Protein AF-A0A973ENL3-F1 (afdb_monomer_lite)

Sequence (149 aa):
MINWYYWEAAADGYAVNANTFKEATKEKPMILEIGPHAEITGLQAVPVKKGERLPIGCNGIISKKELEEGKRVKLEDDRIVVMVPMQVKEAKGFKYKDTYKHKGIKTNPWSGAWNVAWVLALGVCLGYSAEGFTDLFGLKLKKIEHYGH

Radius of gyration: 27.35 Å; chains: 1; bounding box: 76×34×73 Å

Structure (mmCIF, N/CA/C/O backbone):
data_AF-A0A973ENL3-F1
#
_entry.id   AF-A0A973ENL3-F1
#
loop_
_atom_site.group_PDB
_atom_site.id
_atom_site.type_symbol
_atom_site.label_atom_id
_atom_site.label_alt_id
_atom_site.label_comp_id
_atom_site.label_asym_id
_atom_site.label_entity_id
_atom_site.label_seq_id
_atom_site.pdbx_PDB_ins_code
_atom_site.Cartn_x
_atom_site.Cartn_y
_atom_site.Cartn_z
_atom_site.occupancy
_atom_site.B_iso_or_equiv
_atom_site.auth_seq_id
_atom_site.auth_comp_id
_atom_site.auth_asym_id
_atom_site.auth_atom_id
_atom_site.pdbx_PDB_model_num
ATOM 1 N N . MET A 1 1 ? -2.792 -4.289 -18.881 1.00 47.00 1 MET A N 1
ATOM 2 C CA . MET A 1 1 ? -1.947 -3.074 -18.812 1.00 47.00 1 MET A CA 1
ATOM 3 C C . MET A 1 1 ? -0.859 -3.338 -17.775 1.00 47.00 1 MET A C 1
ATOM 5 O O . MET A 1 1 ? -1.208 -3.664 -16.648 1.00 47.00 1 MET A O 1
ATOM 9 N N . ILE A 1 2 ? 0.427 -3.334 -18.141 1.00 55.53 2 ILE A N 1
ATOM 10 C CA . ILE A 1 2 ? 1.509 -3.585 -17.170 1.00 55.53 2 ILE A CA 1
ATOM 11 C C . ILE A 1 2 ? 1.613 -2.361 -16.261 1.00 55.53 2 ILE A C 1
ATOM 13 O O . ILE A 1 2 ? 1.836 -1.254 -16.742 1.00 55.53 2 ILE A O 1
ATOM 17 N N . ASN A 1 3 ? 1.431 -2.555 -14.955 1.00 61.19 3 ASN A N 1
ATOM 18 C CA . ASN A 1 3 ? 1.595 -1.474 -13.993 1.00 61.19 3 ASN A CA 1
ATOM 19 C C . ASN A 1 3 ? 3.098 -1.280 -13.733 1.00 61.19 3 ASN A C 1
ATOM 21 O O . ASN A 1 3 ? 3.747 -2.112 -13.092 1.00 61.19 3 ASN A O 1
ATOM 25 N N . TRP A 1 4 ? 3.658 -0.209 -14.298 1.00 65.56 4 TRP A N 1
ATOM 26 C CA . TRP A 1 4 ? 5.080 0.153 -14.200 1.00 65.56 4 TRP A CA 1
ATOM 27 C C . TRP A 1 4 ? 5.481 0.658 -12.816 1.00 65.56 4 TRP A C 1
ATOM 29 O O . TRP A 1 4 ? 6.666 0.728 -12.493 1.00 65.56 4 TRP A O 1
ATOM 39 N N . TYR A 1 5 ? 4.484 0.964 -11.994 1.00 67.81 5 TYR A N 1
ATOM 40 C CA . TYR A 1 5 ? 4.641 1.435 -10.636 1.00 67.81 5 TYR A CA 1
ATOM 41 C C . TYR A 1 5 ? 3.797 0.575 -9.703 1.00 67.81 5 TYR A C 1
ATOM 43 O O . TYR A 1 5 ? 2.702 0.125 -10.054 1.00 67.81 5 TYR A O 1
ATOM 51 N N . TYR A 1 6 ? 4.317 0.334 -8.509 1.00 72.12 6 TYR A N 1
ATOM 52 C CA . TYR A 1 6 ? 3.604 -0.348 -7.443 1.00 72.12 6 TYR A CA 1
ATOM 53 C C . TYR A 1 6 ? 3.909 0.321 -6.105 1.00 72.12 6 TYR A C 1
ATOM 55 O O . TYR A 1 6 ? 4.848 1.105 -5.976 1.00 72.12 6 TYR A O 1
ATOM 63 N N . TRP A 1 7 ? 3.078 0.038 -5.113 1.00 77.00 7 TRP A N 1
ATOM 64 C CA . TRP A 1 7 ? 3.228 0.572 -3.766 1.00 77.00 7 TRP A CA 1
ATOM 65 C C . TRP A 1 7 ? 3.619 -0.571 -2.836 1.00 77.00 7 TRP A C 1
ATOM 67 O O . TRP A 1 7 ? 3.170 -1.700 -3.032 1.00 77.00 7 TRP A O 1
ATOM 77 N N . GLU A 1 8 ? 4.457 -0.288 -1.844 1.00 81.81 8 GLU A N 1
ATOM 78 C CA . GLU A 1 8 ? 4.878 -1.269 -0.841 1.00 81.81 8 GLU A CA 1
ATOM 79 C C . GLU A 1 8 ? 4.260 -0.956 0.516 1.00 81.81 8 GLU A C 1
ATOM 81 O O . GLU A 1 8 ? 4.047 0.203 0.894 1.00 81.81 8 GLU A O 1
ATOM 86 N N . ALA A 1 9 ? 3.990 -2.010 1.277 1.00 80.69 9 ALA A N 1
ATOM 87 C CA . ALA A 1 9 ? 3.470 -1.879 2.617 1.00 80.69 9 ALA A CA 1
ATOM 88 C C . ALA A 1 9 ? 4.524 -1.280 3.562 1.00 80.69 9 ALA A C 1
ATOM 90 O O . ALA A 1 9 ? 5.621 -1.811 3.736 1.00 80.69 9 ALA A O 1
ATOM 91 N N . ALA A 1 10 ? 4.185 -0.167 4.214 1.00 78.50 10 ALA A N 1
ATOM 92 C CA . ALA A 1 10 ? 5.093 0.516 5.138 1.00 78.50 10 ALA A CA 1
ATOM 93 C C . ALA A 1 10 ? 5.237 -0.206 6.494 1.00 78.50 10 ALA A C 1
ATOM 95 O O . ALA A 1 10 ? 6.242 -0.025 7.189 1.00 78.50 10 ALA A O 1
ATOM 96 N N . ALA A 1 11 ? 4.238 -1.009 6.865 1.00 81.06 11 ALA A N 1
ATOM 97 C CA . ALA A 1 11 ? 4.148 -1.749 8.116 1.00 81.06 11 ALA A CA 1
ATOM 98 C C . ALA A 1 11 ? 3.311 -3.021 7.921 1.00 81.06 11 ALA A C 1
ATOM 100 O O . ALA A 1 11 ? 2.551 -3.115 6.958 1.00 81.06 11 ALA A O 1
ATOM 101 N N . ASP A 1 12 ? 3.438 -3.965 8.855 1.00 85.12 12 ASP A N 1
ATOM 102 C CA . ASP A 1 12 ? 2.574 -5.144 8.908 1.00 85.12 12 ASP A CA 1
ATOM 103 C C . ASP A 1 12 ? 1.152 -4.741 9.309 1.00 85.12 12 ASP A C 1
ATOM 105 O O . ASP A 1 12 ? 0.952 -3.978 10.266 1.00 85.12 12 ASP A O 1
ATOM 109 N N . GLY A 1 13 ? 0.158 -5.274 8.606 1.00 87.19 13 GLY A N 1
ATOM 110 C CA . GLY A 1 13 ? -1.229 -4.900 8.831 1.00 87.19 13 GLY A CA 1
ATOM 111 C C . GLY A 1 13 ? -2.147 -5.329 7.701 1.00 87.19 13 GLY A C 1
ATOM 112 O O . GLY A 1 13 ? -1.992 -6.411 7.140 1.00 87.19 13 GLY A O 1
ATOM 113 N N . TYR A 1 14 ? -3.103 -4.465 7.382 1.00 86.94 14 TYR A N 1
ATOM 114 C CA . TYR A 1 14 ? -4.118 -4.711 6.371 1.00 86.94 14 TYR A CA 1
ATOM 115 C C . TYR A 1 14 ? -4.169 -3.551 5.384 1.00 86.94 14 TYR A C 1
ATOM 117 O O . TYR A 1 14 ? -4.378 -2.400 5.769 1.00 86.94 14 TYR A O 1
ATOM 125 N N . ALA A 1 15 ? -3.966 -3.857 4.108 1.00 86.25 15 ALA A N 1
ATOM 126 C CA . ALA A 1 15 ? -4.154 -2.946 2.996 1.00 86.25 15 ALA A CA 1
ATOM 127 C C . ALA A 1 15 ? -5.648 -2.695 2.796 1.00 86.25 15 ALA A C 1
ATOM 129 O O . ALA A 1 15 ? -6.441 -3.634 2.736 1.00 86.25 15 ALA A O 1
ATOM 130 N N . VAL A 1 16 ? -6.023 -1.425 2.702 1.00 85.94 16 VAL A N 1
ATOM 131 C CA . VAL A 1 16 ? -7.413 -0.979 2.647 1.00 85.94 16 VAL A CA 1
ATOM 132 C C . VAL A 1 16 ? -7.562 0.218 1.714 1.00 85.94 16 VAL A C 1
ATOM 134 O O . VAL A 1 16 ? -6.605 0.938 1.407 1.00 85.94 16 VAL A O 1
ATOM 137 N N . ASN A 1 17 ? -8.796 0.478 1.295 1.00 85.06 17 ASN A N 1
ATOM 138 C CA . ASN A 1 17 ? -9.140 1.709 0.601 1.00 85.06 17 ASN A CA 1
ATOM 139 C C . ASN A 1 17 ? -9.830 2.689 1.563 1.00 85.06 17 ASN A C 1
ATOM 141 O O . ASN A 1 17 ? -11.048 2.700 1.698 1.00 85.06 17 ASN A O 1
ATOM 145 N N . ALA A 1 18 ? -9.057 3.575 2.183 1.00 78.94 18 ALA A N 1
ATOM 146 C CA . ALA A 1 18 ? -9.490 4.664 3.054 1.00 78.94 18 ALA A CA 1
ATOM 147 C C . ALA A 1 18 ? -10.504 5.637 2.442 1.00 78.94 18 ALA A C 1
ATOM 149 O O . ALA A 1 18 ? -11.091 6.418 3.183 1.00 78.94 18 ALA A O 1
ATOM 150 N N . ASN A 1 19 ? -10.750 5.611 1.125 1.00 80.19 19 ASN A N 1
ATOM 151 C CA . ASN A 1 19 ? -11.847 6.387 0.543 1.00 80.19 19 ASN A CA 1
ATOM 152 C C . ASN A 1 19 ? -13.209 5.743 0.816 1.00 80.19 19 ASN A C 1
ATOM 154 O O . ASN A 1 19 ? -14.197 6.463 0.904 1.00 80.19 19 ASN A O 1
ATOM 158 N N . THR A 1 20 ? -13.254 4.420 0.971 1.00 79.44 20 THR A N 1
ATOM 159 C CA . THR A 1 20 ? -14.502 3.652 1.084 1.00 79.44 20 THR A CA 1
ATOM 160 C C . THR A 1 20 ? -15.162 3.798 2.449 1.00 79.44 20 THR A C 1
ATOM 162 O O . THR A 1 20 ? -16.373 3.677 2.545 1.00 79.44 20 THR A O 1
ATOM 165 N N . PHE A 1 21 ? -14.395 4.140 3.485 1.00 78.19 21 PHE A N 1
ATOM 166 C CA . PHE A 1 21 ? -14.877 4.286 4.861 1.00 78.19 21 PHE A CA 1
ATOM 167 C C . PHE A 1 21 ? -14.637 5.683 5.449 1.00 78.19 21 PHE A C 1
ATOM 169 O O . PHE A 1 21 ? -14.557 5.841 6.664 1.00 78.19 21 PHE A O 1
ATOM 176 N N . LYS A 1 22 ? -14.561 6.727 4.610 1.00 76.56 22 LYS A N 1
ATOM 177 C CA . LYS A 1 22 ? -14.407 8.125 5.074 1.00 76.56 22 LYS A CA 1
ATOM 178 C C . LYS A 1 22 ? -15.520 8.595 6.008 1.00 76.56 22 LYS A C 1
ATOM 180 O O . LYS A 1 22 ? -15.272 9.456 6.845 1.00 76.56 22 LYS A O 1
ATOM 185 N N . GLU A 1 23 ? -16.714 8.040 5.843 1.00 77.25 23 GLU A N 1
ATOM 186 C CA . GLU A 1 23 ? -17.913 8.396 6.606 1.00 77.25 23 GLU A CA 1
ATOM 187 C C . GLU A 1 23 ? -18.109 7.533 7.859 1.00 77.25 23 GLU A C 1
ATOM 189 O O . GLU A 1 23 ? -19.102 7.696 8.561 1.00 77.25 23 GLU A O 1
ATOM 194 N N . ALA A 1 24 ? -17.183 6.613 8.152 1.00 78.69 24 ALA A N 1
ATOM 195 C CA . ALA A 1 24 ? -17.277 5.773 9.338 1.00 78.69 24 ALA A CA 1
ATOM 196 C C . ALA A 1 24 ? -17.247 6.626 10.617 1.00 78.69 24 ALA A C 1
ATOM 198 O O . ALA A 1 24 ? -16.383 7.492 10.784 1.00 78.69 24 ALA A O 1
ATOM 199 N N . THR A 1 25 ? -18.169 6.358 11.537 1.00 75.69 25 THR A N 1
ATOM 200 C CA . THR A 1 25 ? -18.219 6.991 12.862 1.00 75.69 25 THR A CA 1
ATOM 201 C C . THR A 1 25 ? -18.391 5.931 13.947 1.00 75.69 25 THR A C 1
ATOM 203 O O . THR A 1 25 ? -18.655 4.767 13.661 1.00 75.69 25 THR A O 1
ATOM 206 N N . LYS A 1 26 ? -18.257 6.316 15.222 1.00 76.69 26 LYS A N 1
ATOM 207 C CA . LYS A 1 26 ? -18.504 5.396 16.348 1.00 76.69 26 LYS A CA 1
ATOM 208 C C . LYS A 1 26 ? -19.952 4.897 16.407 1.00 76.69 26 LYS A C 1
ATOM 210 O O . LYS A 1 26 ? -20.184 3.796 16.885 1.00 76.69 26 LYS A O 1
ATOM 215 N N . GLU A 1 27 ? -20.897 5.708 15.939 1.00 77.06 27 GLU A N 1
ATOM 216 C CA . GLU A 1 27 ? -22.330 5.388 15.920 1.00 77.06 27 GLU A CA 1
ATOM 217 C C . GLU A 1 27 ? -22.715 4.571 14.681 1.00 77.06 27 GLU A C 1
ATOM 219 O O . GLU A 1 27 ? -23.619 3.743 14.739 1.00 77.06 27 GLU A O 1
ATOM 224 N N . LYS A 1 28 ? -21.995 4.769 13.568 1.00 80.94 28 LYS A N 1
ATOM 225 C CA . LYS A 1 28 ? -22.153 4.014 12.324 1.00 80.94 28 LYS A CA 1
ATOM 226 C C . LYS A 1 28 ? -20.789 3.489 11.855 1.00 80.94 28 LYS A C 1
ATOM 228 O O . LYS A 1 28 ? -20.183 4.073 10.947 1.00 80.94 28 LYS A O 1
ATOM 233 N N . PRO A 1 29 ? -20.270 2.426 12.493 1.00 82.94 29 PRO A N 1
ATOM 234 C CA . PRO A 1 29 ? -18.999 1.848 12.097 1.00 82.94 29 PRO A CA 1
ATOM 235 C C . PRO A 1 29 ? -19.120 1.170 10.731 1.00 82.94 29 PRO A C 1
ATOM 237 O O . PRO A 1 29 ? -20.174 0.656 10.357 1.00 82.94 29 PRO A O 1
ATOM 240 N N . MET A 1 30 ? -18.019 1.162 9.986 1.00 84.19 30 MET A N 1
ATOM 241 C CA . MET A 1 30 ? -17.926 0.480 8.696 1.00 84.19 30 MET A CA 1
ATOM 242 C C . MET A 1 30 ? -17.125 -0.801 8.875 1.00 84.19 30 MET A C 1
ATOM 244 O O . MET A 1 30 ? -16.051 -0.787 9.477 1.00 84.19 30 MET A O 1
ATOM 248 N N . ILE A 1 31 ? -17.659 -1.901 8.359 1.00 85.25 31 ILE A N 1
ATOM 249 C CA . ILE A 1 31 ? -17.078 -3.231 8.516 1.00 85.25 31 ILE A CA 1
ATOM 250 C C . ILE A 1 31 ? -16.361 -3.585 7.218 1.00 85.25 31 ILE A C 1
ATOM 252 O O . ILE A 1 31 ? -16.962 -3.530 6.148 1.00 85.25 31 ILE A O 1
ATOM 256 N N . LEU A 1 32 ? -15.081 -3.922 7.320 1.00 85.56 32 LEU A N 1
ATOM 257 C CA . LEU A 1 32 ? -14.261 -4.389 6.212 1.00 85.56 32 LEU A CA 1
ATOM 258 C C . LEU A 1 32 ? -14.147 -5.909 6.276 1.00 85.56 32 LEU A C 1
ATOM 260 O O . LEU A 1 32 ? -13.816 -6.471 7.324 1.00 85.56 32 LEU A O 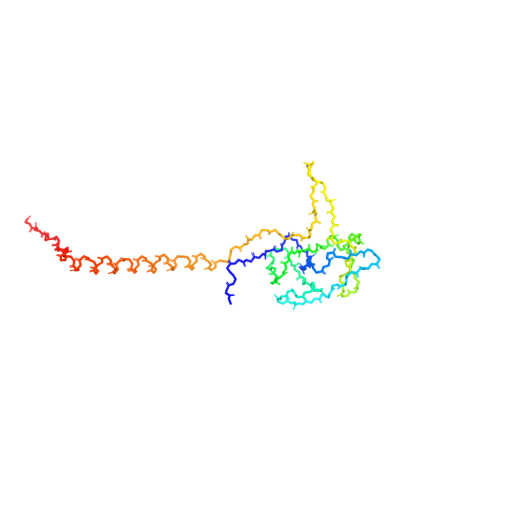1
ATOM 264 N N . GLU A 1 33 ? -14.378 -6.557 5.143 1.00 86.00 33 GLU A N 1
ATOM 265 C CA . GLU A 1 33 ? -14.187 -7.997 4.998 1.00 86.00 33 GLU A CA 1
ATOM 266 C C . GLU A 1 33 ? -12.712 -8.305 4.742 1.00 86.00 33 GLU A C 1
ATOM 268 O O . GLU A 1 33 ? -12.088 -7.711 3.857 1.00 86.00 33 GLU A O 1
ATOM 273 N N . ILE A 1 34 ? -12.141 -9.211 5.538 1.00 86.44 34 ILE A N 1
ATOM 274 C CA . ILE A 1 34 ? -10.757 -9.647 5.369 1.00 86.44 34 ILE A CA 1
ATOM 275 C C . ILE A 1 34 ? -10.726 -10.769 4.333 1.00 86.44 34 ILE A C 1
ATOM 277 O O . ILE A 1 34 ? -11.391 -11.789 4.491 1.00 86.44 34 ILE A O 1
ATOM 281 N N . GLY A 1 35 ? -9.909 -10.616 3.294 1.00 82.31 35 GLY A N 1
ATOM 282 C CA . GLY A 1 35 ? -9.748 -11.657 2.286 1.00 82.31 35 GLY A CA 1
ATOM 283 C C . GLY A 1 35 ? -8.511 -11.470 1.409 1.00 82.31 35 GLY A C 1
ATOM 284 O O . GLY A 1 35 ? -7.983 -10.359 1.295 1.00 82.31 35 GLY A O 1
ATOM 285 N N . PRO A 1 36 ? -8.010 -12.547 0.776 1.00 78.12 36 PRO A N 1
ATOM 286 C CA . PRO A 1 36 ? -6.944 -12.457 -0.212 1.00 78.12 36 PRO A CA 1
ATOM 287 C C . PRO A 1 36 ? -7.516 -11.932 -1.535 1.00 78.12 36 PRO A C 1
ATOM 289 O O . PRO A 1 36 ? -7.871 -12.695 -2.432 1.00 78.12 36 PRO A O 1
ATOM 292 N N . HIS A 1 37 ? -7.621 -10.611 -1.656 1.00 78.62 37 HIS A N 1
ATOM 293 C CA . HIS A 1 37 ? -8.083 -9.958 -2.878 1.00 78.62 37 HIS A CA 1
ATOM 294 C C . HIS A 1 37 ? -6.900 -9.411 -3.684 1.00 78.62 37 HIS A C 1
ATOM 296 O O . HIS A 1 37 ? -6.017 -8.743 -3.146 1.00 78.62 37 HIS A O 1
ATOM 302 N N . ALA A 1 38 ? -6.890 -9.672 -4.995 1.00 75.19 38 ALA A N 1
ATOM 303 C CA . ALA A 1 38 ? -5.898 -9.095 -5.909 1.00 75.19 38 ALA A CA 1
ATOM 304 C C . ALA A 1 38 ? -6.106 -7.578 -6.112 1.00 75.19 38 ALA A C 1
ATOM 306 O O . ALA A 1 38 ? -5.155 -6.828 -6.360 1.00 75.19 38 ALA A O 1
ATOM 307 N N . GLU A 1 39 ? -7.352 -7.128 -5.977 1.00 82.69 39 GLU A N 1
ATOM 308 C CA . GLU A 1 39 ? -7.787 -5.742 -6.101 1.00 82.69 39 GLU A CA 1
ATOM 309 C C . GLU A 1 39 ? -8.782 -5.419 -4.982 1.00 82.69 39 GLU A C 1
ATOM 311 O O . GLU A 1 39 ? -9.627 -6.246 -4.649 1.00 82.69 39 GLU A O 1
ATOM 316 N N . ILE A 1 40 ? -8.667 -4.227 -4.391 1.00 82.06 40 ILE A N 1
ATOM 317 C CA . ILE A 1 40 ? -9.560 -3.753 -3.329 1.00 82.06 40 ILE A CA 1
ATOM 318 C C . ILE A 1 40 ? -10.690 -2.940 -3.960 1.00 82.06 40 ILE A C 1
ATOM 320 O O . ILE A 1 40 ? -10.501 -1.779 -4.337 1.00 82.06 40 ILE A O 1
ATOM 324 N N . THR A 1 41 ? -11.885 -3.525 -4.006 1.00 80.44 41 THR A N 1
ATOM 325 C CA . THR A 1 41 ? -13.108 -2.874 -4.488 1.00 80.44 41 THR A CA 1
ATOM 326 C C . THR A 1 41 ? -14.102 -2.720 -3.338 1.00 80.44 41 THR A C 1
ATOM 328 O O . THR A 1 41 ? -14.844 -3.643 -3.012 1.00 80.44 41 THR A O 1
ATOM 331 N N . GLY A 1 42 ? -14.133 -1.543 -2.707 1.00 81.25 42 GLY A N 1
ATOM 332 C CA . GLY A 1 42 ? -15.069 -1.254 -1.614 1.00 81.25 42 GLY A CA 1
ATOM 333 C C . GLY A 1 42 ? -14.530 -1.610 -0.223 1.00 81.25 42 GLY A C 1
ATOM 334 O O . GLY A 1 42 ? -13.361 -1.365 0.078 1.00 81.25 42 GLY A O 1
ATOM 335 N N . LEU A 1 43 ? -15.407 -2.135 0.639 1.00 83.62 43 LEU A N 1
ATOM 336 C CA . LEU A 1 43 ? -15.140 -2.417 2.055 1.00 83.62 43 LEU A CA 1
ATOM 337 C C . LEU A 1 43 ? -14.374 -3.732 2.255 1.00 83.62 43 LEU A C 1
ATOM 339 O O . LEU A 1 43 ? -14.853 -4.669 2.886 1.00 83.62 43 LEU A O 1
ATOM 343 N N . GLN A 1 44 ? -13.168 -3.790 1.702 1.00 87.19 44 GLN A N 1
ATOM 344 C CA . GLN A 1 44 ? -12.294 -4.957 1.762 1.00 87.19 44 GLN A CA 1
ATOM 345 C C . GLN A 1 44 ? -10.965 -4.609 2.428 1.00 87.19 44 GLN A C 1
ATOM 347 O O . GLN A 1 44 ? -10.458 -3.486 2.321 1.00 87.19 44 GLN A O 1
ATOM 352 N N . ALA A 1 45 ? -10.392 -5.602 3.097 1.00 85.62 45 ALA A N 1
ATOM 353 C CA . ALA A 1 45 ? -9.097 -5.540 3.742 1.00 85.62 45 ALA A CA 1
ATOM 354 C C . ALA A 1 45 ? -8.247 -6.744 3.327 1.00 85.62 45 ALA A C 1
ATOM 356 O O . ALA A 1 45 ? -8.673 -7.891 3.430 1.00 85.62 45 ALA A O 1
ATOM 357 N N . VAL A 1 46 ? -7.017 -6.486 2.885 1.00 87.88 46 VAL A N 1
ATOM 358 C CA . VAL A 1 46 ? -6.080 -7.536 2.463 1.00 87.88 46 VAL A CA 1
ATOM 359 C C . VAL A 1 46 ? -4.919 -7.589 3.452 1.00 87.88 46 VAL A C 1
ATOM 361 O O . VAL A 1 46 ? -4.276 -6.558 3.661 1.00 87.88 46 VAL A O 1
ATOM 364 N N . PRO A 1 47 ? -4.619 -8.737 4.081 1.00 88.12 47 PRO A N 1
ATOM 365 C CA . PRO A 1 47 ? -3.476 -8.845 4.980 1.00 88.12 47 PRO A CA 1
ATOM 366 C C . PRO A 1 47 ? -2.173 -8.649 4.197 1.00 88.12 47 PRO A C 1
ATOM 368 O O . PRO A 1 47 ? -1.963 -9.290 3.172 1.00 88.12 47 PRO A O 1
ATOM 371 N N . VAL A 1 48 ? -1.299 -7.769 4.684 1.00 87.56 48 VAL A N 1
ATOM 372 C CA . VAL A 1 48 ? -0.006 -7.461 4.055 1.00 87.56 48 VAL A CA 1
ATOM 373 C C . VAL A 1 48 ? 1.107 -7.377 5.095 1.00 87.56 48 VAL A C 1
ATOM 375 O O . VAL A 1 48 ? 0.910 -6.898 6.220 1.00 87.56 48 VAL A O 1
ATOM 378 N N . LYS A 1 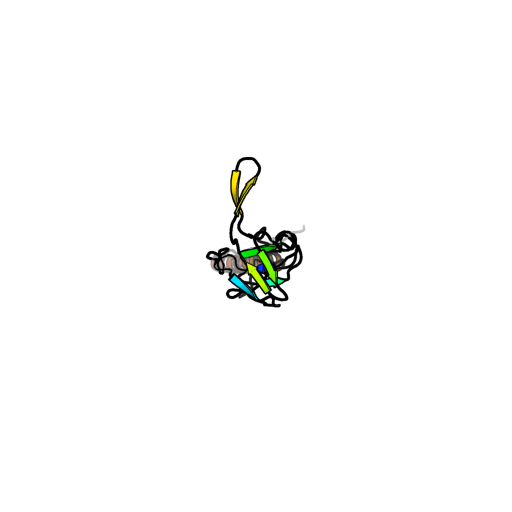49 ? 2.304 -7.822 4.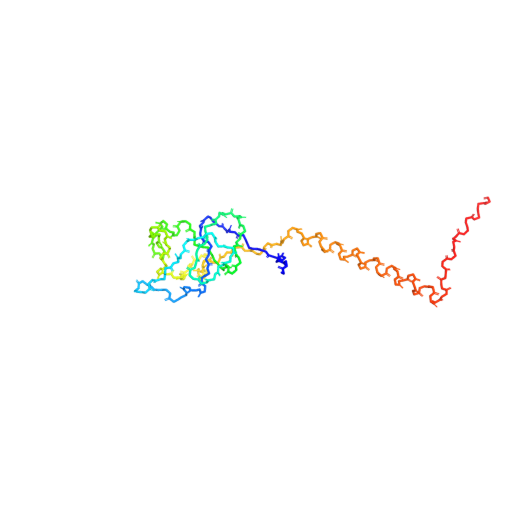717 1.00 86.69 49 LYS A N 1
ATOM 379 C CA . LYS A 1 49 ? 3.530 -7.653 5.506 1.00 86.69 49 LYS A CA 1
ATOM 380 C C . LYS A 1 49 ? 4.322 -6.442 5.035 1.00 86.69 49 LYS A C 1
ATOM 382 O O . LYS A 1 49 ? 4.247 -6.042 3.879 1.00 86.69 49 LYS A O 1
ATOM 387 N N . LYS A 1 50 ? 5.140 -5.868 5.908 1.00 83.38 50 LYS A N 1
ATOM 388 C CA . LYS A 1 50 ? 6.041 -4.764 5.575 1.00 83.38 50 LYS A CA 1
ATOM 389 C C . LYS A 1 50 ? 6.944 -5.140 4.392 1.00 83.38 50 LYS A C 1
ATOM 391 O O . LYS A 1 50 ? 7.620 -6.162 4.422 1.00 83.38 50 LYS A O 1
ATOM 396 N N . GLY A 1 51 ? 6.992 -4.271 3.386 1.00 77.62 51 GLY A N 1
ATOM 397 C CA . GLY A 1 51 ? 7.742 -4.478 2.144 1.00 77.62 51 GLY A CA 1
ATOM 398 C C . GLY A 1 51 ? 7.004 -5.304 1.088 1.00 77.62 51 GLY A C 1
ATOM 399 O O . GLY A 1 51 ? 7.488 -5.411 -0.033 1.00 77.62 51 GLY A O 1
ATOM 400 N N . GLU A 1 52 ? 5.831 -5.856 1.403 1.00 82.62 52 GLU A N 1
ATOM 401 C CA . GLU A 1 52 ? 5.004 -6.565 0.430 1.00 82.62 52 GLU A CA 1
ATOM 402 C C . GLU A 1 52 ? 4.331 -5.588 -0.538 1.00 82.62 52 GLU A C 1
ATOM 404 O O . GLU A 1 52 ? 4.017 -4.442 -0.193 1.00 82.62 52 GLU A O 1
ATOM 409 N N . ARG A 1 53 ? 4.106 -6.045 -1.770 1.00 80.75 53 ARG A N 1
ATOM 410 C CA . ARG A 1 53 ? 3.406 -5.269 -2.788 1.00 80.75 53 ARG A CA 1
ATOM 411 C C . ARG A 1 53 ? 1.940 -5.100 -2.398 1.00 80.75 53 ARG A C 1
ATOM 413 O O . ARG A 1 53 ? 1.238 -6.075 -2.161 1.00 80.75 53 ARG A O 1
ATOM 420 N N . LEU A 1 54 ? 1.469 -3.858 -2.402 1.00 83.75 54 LEU A N 1
ATOM 421 C CA . LEU A 1 54 ? 0.073 -3.552 -2.130 1.00 83.75 54 LEU A CA 1
ATOM 422 C C . LEU A 1 54 ? -0.826 -3.964 -3.308 1.00 83.75 54 LEU A C 1
ATOM 424 O O . LEU A 1 54 ? -0.434 -3.783 -4.471 1.00 83.75 54 LEU A O 1
ATOM 428 N N . PRO A 1 55 ? -2.035 -4.476 -3.015 1.00 82.94 55 PRO A N 1
ATOM 429 C CA . PRO A 1 55 ? -3.040 -4.788 -4.024 1.00 82.94 55 PRO A CA 1
ATOM 430 C C . PRO A 1 55 ? -3.522 -3.524 -4.746 1.00 82.94 55 PRO A C 1
ATOM 432 O O . PRO A 1 55 ? -3.401 -2.397 -4.250 1.00 82.94 55 PRO A O 1
ATOM 435 N N . ILE A 1 56 ? -4.071 -3.712 -5.945 1.00 82.00 56 ILE A N 1
ATOM 436 C CA . ILE A 1 56 ? -4.561 -2.612 -6.785 1.00 82.00 56 ILE A CA 1
ATOM 437 C C . ILE A 1 56 ? -5.745 -1.925 -6.080 1.00 82.00 56 ILE A C 1
ATOM 439 O O . ILE A 1 56 ? -6.540 -2.579 -5.411 1.00 82.00 56 ILE A O 1
ATOM 443 N N . GLY A 1 57 ? -5.837 -0.593 -6.171 1.00 77.06 57 GLY A N 1
ATOM 444 C CA . GLY A 1 57 ? -6.911 0.185 -5.532 1.00 77.06 57 GLY A CA 1
ATOM 445 C C . GLY A 1 57 ? -6.703 0.479 -4.039 1.00 77.06 57 GLY A C 1
ATOM 446 O O . GLY A 1 57 ? -7.480 1.230 -3.445 1.00 77.06 57 GLY A O 1
ATOM 447 N N . CYS A 1 58 ? -5.633 -0.049 -3.435 1.00 81.06 58 CYS A N 1
ATOM 448 C CA . CYS A 1 58 ? -5.208 0.312 -2.088 1.00 81.06 58 CYS A CA 1
ATOM 449 C C . CYS A 1 58 ? -4.734 1.773 -2.037 1.00 81.06 58 CYS A C 1
ATOM 451 O O . CYS A 1 58 ? -3.982 2.215 -2.905 1.00 81.06 58 CYS A O 1
ATOM 453 N N . ASN A 1 59 ? -5.152 2.514 -1.007 1.00 77.94 59 ASN A N 1
ATOM 454 C CA . ASN A 1 59 ? -4.639 3.859 -0.714 1.00 77.94 59 ASN A CA 1
ATOM 455 C C . ASN A 1 59 ? -4.161 4.014 0.744 1.00 77.94 59 ASN A C 1
ATOM 457 O O . ASN A 1 59 ? -3.728 5.100 1.147 1.00 77.94 59 ASN A O 1
ATOM 461 N N . GLY A 1 60 ? -4.243 2.942 1.538 1.00 78.56 60 GLY A N 1
ATOM 462 C CA . GLY A 1 60 ? -3.799 2.954 2.915 1.00 78.56 60 GLY A CA 1
ATOM 463 C C . GLY A 1 60 ? -3.630 1.584 3.568 1.00 78.56 60 GLY A C 1
ATOM 464 O O . GLY A 1 60 ? -4.007 0.557 3.021 1.00 78.56 60 GLY A O 1
ATOM 465 N N . ILE A 1 61 ? -3.006 1.576 4.740 1.00 83.81 61 ILE A N 1
ATOM 466 C CA . ILE A 1 61 ? -2.660 0.407 5.536 1.00 83.81 61 ILE A CA 1
ATOM 467 C C . ILE A 1 61 ? -3.088 0.677 6.972 1.00 83.81 61 ILE A C 1
ATOM 469 O O . ILE A 1 61 ? -2.612 1.629 7.589 1.00 83.81 61 ILE A O 1
ATOM 473 N N . ILE A 1 62 ? -3.946 -0.183 7.506 1.00 84.75 62 ILE A N 1
ATOM 474 C CA . ILE A 1 62 ? -4.240 -0.251 8.937 1.00 84.75 62 ILE A CA 1
ATOM 475 C C . ILE A 1 62 ? -3.164 -1.128 9.559 1.00 84.75 62 ILE A C 1
ATOM 477 O O . ILE A 1 62 ? -3.067 -2.314 9.243 1.00 84.75 62 ILE A O 1
ATOM 481 N N . SER A 1 63 ? -2.322 -0.551 10.408 1.00 83.62 63 SER A N 1
ATOM 482 C CA . SER A 1 63 ? -1.230 -1.300 11.032 1.00 83.62 63 SER A CA 1
ATOM 483 C C . SER A 1 63 ? -1.740 -2.229 12.139 1.00 83.62 63 SER A C 1
ATOM 485 O O . SER A 1 63 ? -2.730 -1.927 12.804 1.00 83.62 63 SER A O 1
ATOM 487 N N . LYS A 1 64 ? -1.041 -3.342 12.402 1.00 81.56 64 LYS A N 1
ATOM 488 C CA . LYS A 1 64 ? -1.396 -4.243 13.522 1.00 81.56 64 LYS A CA 1
ATOM 489 C C . LYS A 1 64 ? -1.439 -3.525 14.873 1.00 81.56 64 LYS A C 1
ATOM 491 O O . LYS A 1 64 ? -2.328 -3.781 15.672 1.00 81.56 64 LYS A O 1
ATOM 496 N N . LYS A 1 65 ? -0.536 -2.563 15.081 1.00 78.62 65 LYS A N 1
ATOM 497 C CA . LYS A 1 65 ? -0.510 -1.728 16.291 1.00 78.62 65 LYS A CA 1
ATOM 498 C C . LYS A 1 65 ? -1.811 -0.950 16.488 1.00 78.62 65 LYS A C 1
ATOM 500 O O . LYS A 1 65 ? -2.314 -0.868 17.598 1.00 78.62 65 LYS A O 1
ATOM 505 N N . GLU A 1 66 ? -2.382 -0.409 15.414 1.00 77.50 66 GLU A N 1
ATOM 506 C CA . GLU A 1 66 ? -3.645 0.335 15.490 1.00 77.50 66 GLU A CA 1
ATOM 507 C C . GLU A 1 66 ? -4.853 -0.566 15.773 1.00 77.50 66 GLU A C 1
ATOM 509 O O . GLU A 1 66 ? -5.823 -0.095 16.367 1.00 77.50 66 GLU A O 1
ATOM 514 N N . LEU A 1 67 ? -4.789 -1.843 15.378 1.00 79.88 67 LEU A N 1
ATOM 515 C CA . LEU A 1 67 ? -5.791 -2.850 15.736 1.00 79.88 67 LEU A CA 1
ATOM 516 C C . LEU A 1 67 ? -5.681 -3.262 17.206 1.00 79.88 67 LEU A C 1
ATOM 518 O O . LEU A 1 67 ? -6.699 -3.334 17.888 1.00 79.88 67 LEU A O 1
ATOM 522 N N . GLU A 1 68 ? -4.461 -3.474 17.707 1.00 76.19 68 GLU A N 1
ATOM 523 C CA . GLU A 1 68 ? -4.198 -3.782 19.122 1.00 76.19 68 GLU A CA 1
ATOM 524 C C . GLU A 1 68 ? -4.604 -2.626 20.046 1.00 76.19 68 GLU A C 1
ATOM 526 O O . GLU A 1 68 ? -5.137 -2.848 21.131 1.00 76.19 68 GLU A O 1
ATOM 531 N N . GLU A 1 69 ? -4.412 -1.378 19.609 1.00 75.44 69 GLU A N 1
ATOM 532 C CA . GLU A 1 69 ? -4.854 -0.204 20.362 1.00 75.44 69 GLU A CA 1
ATOM 533 C C . GLU A 1 69 ? -6.385 -0.112 20.476 1.00 75.44 69 GLU A C 1
ATOM 535 O O . GLU A 1 69 ? -6.879 0.524 21.408 1.00 75.44 69 GLU A O 1
ATOM 540 N N . GLY A 1 70 ? -7.151 -0.684 19.536 1.00 67.56 70 GLY A N 1
ATOM 541 C CA . GLY A 1 70 ? -8.616 -0.805 19.598 1.00 67.56 70 GLY A CA 1
ATOM 542 C C . GLY A 1 70 ? -9.410 0.513 19.629 1.00 67.56 70 GLY A C 1
ATOM 543 O O . GLY A 1 70 ? -10.641 0.504 19.705 1.00 67.56 70 GLY A O 1
ATOM 544 N N . LYS A 1 71 ? -8.733 1.670 19.599 1.00 71.25 71 LYS A N 1
ATOM 545 C CA . LYS A 1 71 ? -9.336 3.007 19.769 1.00 71.25 71 LYS A CA 1
ATOM 546 C C . LYS A 1 71 ? -10.063 3.506 18.525 1.00 71.25 71 LYS A C 1
ATOM 548 O O . LYS A 1 71 ? -11.016 4.276 18.636 1.00 71.25 71 LYS A O 1
ATOM 553 N N . ARG A 1 72 ? -9.572 3.131 17.344 1.00 70.88 72 ARG A N 1
ATOM 554 C CA . ARG A 1 72 ? -10.036 3.656 16.045 1.00 70.88 72 ARG A CA 1
ATOM 555 C C . ARG A 1 72 ? -10.542 2.568 15.120 1.00 70.88 72 ARG A C 1
ATOM 557 O O . ARG A 1 72 ? -11.458 2.807 14.335 1.00 70.88 72 ARG A O 1
ATOM 564 N N . VAL A 1 73 ? -9.937 1.397 15.238 1.00 77.06 73 VAL A N 1
ATOM 565 C CA . VAL A 1 73 ? -10.257 0.208 14.474 1.00 77.06 73 VAL A CA 1
ATOM 566 C C . VAL A 1 73 ? -10.191 -0.961 15.441 1.00 77.06 73 VAL A C 1
ATOM 568 O O . VAL A 1 73 ? -9.312 -0.987 16.300 1.00 77.06 73 VAL A O 1
ATOM 571 N N . LYS A 1 74 ? -11.129 -1.891 15.326 1.00 81.44 74 LYS A N 1
ATOM 572 C CA . LYS A 1 74 ? -11.131 -3.139 16.082 1.00 81.44 74 LYS A CA 1
ATOM 573 C C . LYS A 1 74 ? -11.147 -4.315 15.124 1.00 81.44 74 LYS A C 1
ATOM 575 O O . LYS A 1 74 ? -11.714 -4.221 14.038 1.00 81.44 74 LYS A O 1
ATOM 580 N N . LEU A 1 75 ? -10.511 -5.398 15.545 1.00 79.94 75 LEU A N 1
ATOM 581 C CA . LEU A 1 75 ? -10.667 -6.697 14.914 1.00 79.94 75 LEU A CA 1
ATOM 582 C C . LEU A 1 75 ? -11.799 -7.421 15.650 1.00 79.94 75 LEU A C 1
ATOM 584 O O . LEU A 1 75 ? -11.693 -7.633 16.857 1.00 79.94 75 LEU A O 1
ATOM 588 N N . GLU A 1 76 ? -12.877 -7.737 14.944 1.00 78.25 76 GLU A N 1
ATOM 589 C CA . GLU A 1 76 ? -13.967 -8.575 15.447 1.00 78.25 76 GLU A CA 1
ATOM 590 C C . GLU A 1 76 ? -14.021 -9.831 14.582 1.00 78.25 76 GLU A C 1
ATOM 592 O O . GLU A 1 76 ? -14.338 -9.756 13.394 1.00 78.25 76 GLU A O 1
ATOM 597 N N . ASP A 1 77 ? -13.652 -10.965 15.181 1.00 72.94 77 ASP A N 1
ATOM 598 C CA . ASP A 1 77 ? -13.513 -12.272 14.535 1.00 72.94 77 ASP A CA 1
ATOM 599 C C . ASP A 1 77 ? -12.663 -12.202 13.248 1.00 72.94 77 ASP A C 1
ATOM 601 O O . ASP A 1 77 ? -11.441 -12.065 13.322 1.00 72.94 77 ASP A O 1
ATOM 605 N N . ASP A 1 78 ? -13.313 -12.219 12.080 1.00 76.62 78 ASP A N 1
ATOM 606 C CA . ASP A 1 78 ? -12.703 -12.172 10.741 1.00 76.62 78 ASP A CA 1
ATOM 607 C C . ASP A 1 78 ? -12.937 -10.837 10.007 1.00 76.62 78 ASP A C 1
ATOM 609 O O . ASP A 1 78 ? -12.805 -10.735 8.782 1.00 76.62 78 ASP A O 1
ATOM 613 N N . ARG A 1 79 ? -13.329 -9.782 10.728 1.00 82.38 79 ARG A N 1
ATOM 614 C CA . ARG A 1 79 ? -13.696 -8.489 10.141 1.00 82.38 79 ARG A CA 1
ATOM 615 C C . ARG A 1 79 ? -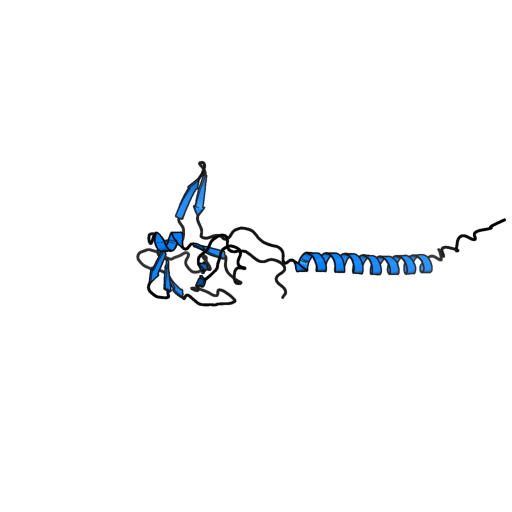13.023 -7.330 10.855 1.00 82.38 79 ARG A C 1
ATOM 617 O O . ARG A 1 79 ? -12.801 -7.335 12.064 1.00 82.38 79 ARG A O 1
ATOM 624 N N . ILE A 1 80 ? -12.703 -6.294 10.086 1.00 83.00 80 ILE A N 1
ATOM 625 C CA . ILE A 1 80 ? -12.112 -5.067 10.619 1.00 83.00 80 ILE A CA 1
ATOM 626 C C . ILE A 1 80 ? -13.209 -4.015 10.741 1.00 83.00 80 ILE A C 1
ATOM 628 O O . ILE A 1 80 ? -13.739 -3.535 9.742 1.00 83.00 80 ILE A O 1
ATOM 632 N N . VAL A 1 81 ? -13.530 -3.628 11.972 1.00 81.94 81 VAL A N 1
ATOM 633 C CA . VAL A 1 81 ? -14.537 -2.612 12.279 1.00 81.94 81 VAL A CA 1
ATOM 634 C C . VAL A 1 81 ? -13.850 -1.261 12.424 1.00 81.94 81 VAL A C 1
ATOM 636 O O . VAL A 1 81 ? -13.131 -1.002 13.392 1.00 81.94 81 VAL A O 1
ATOM 639 N N . VAL A 1 82 ? -14.064 -0.374 11.455 1.00 80.38 82 VAL A N 1
ATOM 640 C CA . VAL A 1 82 ? -13.515 0.984 11.454 1.00 80.38 82 VAL A CA 1
ATOM 641 C C . VAL A 1 82 ? -14.520 1.936 12.098 1.00 80.38 82 VAL A C 1
ATOM 643 O O . VAL A 1 82 ? -15.624 2.120 11.592 1.00 80.38 82 VAL A O 1
ATOM 646 N N . MET A 1 83 ? -14.118 2.574 13.200 1.00 78.50 83 MET A N 1
ATOM 647 C CA . MET A 1 83 ? -14.929 3.558 13.935 1.00 78.50 83 MET A CA 1
ATOM 648 C C . MET A 1 83 ? -14.444 4.998 13.729 1.00 78.50 83 MET A C 1
ATOM 650 O O . MET A 1 83 ? -15.229 5.937 13.839 1.00 78.50 83 MET A O 1
ATOM 654 N N . VAL A 1 84 ? -13.139 5.198 13.492 1.00 76.31 84 VAL A N 1
ATOM 655 C CA . VAL A 1 84 ? -12.535 6.531 13.318 1.00 76.31 84 VAL A CA 1
ATOM 656 C C . VAL A 1 84 ? -11.565 6.530 12.127 1.00 76.31 84 VAL A C 1
ATOM 658 O O . VAL A 1 84 ? -10.376 6.223 12.288 1.00 76.31 84 VAL A O 1
ATOM 661 N N . PRO A 1 85 ? -12.029 6.929 10.933 1.00 63.19 85 PRO A N 1
ATOM 662 C CA . PRO A 1 85 ? -11.287 6.767 9.684 1.00 63.19 85 PRO A CA 1
ATOM 663 C C . PRO A 1 85 ? -10.117 7.746 9.524 1.00 63.19 85 PRO A C 1
ATOM 665 O O . PRO A 1 85 ? -9.166 7.459 8.801 1.00 63.19 85 PRO A O 1
ATOM 668 N N . MET A 1 86 ? -10.135 8.886 10.223 1.00 65.06 86 MET A N 1
ATOM 669 C CA . MET A 1 86 ? -9.061 9.888 10.190 1.00 65.06 86 MET A CA 1
ATOM 670 C C . MET A 1 86 ? -8.793 10.462 11.581 1.00 65.06 86 MET A C 1
ATOM 672 O O . MET A 1 86 ? -9.724 10.684 12.351 1.00 65.06 86 MET A O 1
ATOM 676 N N . GLN A 1 87 ? -7.529 10.763 11.880 1.00 61.88 87 GLN A N 1
ATOM 677 C CA . GLN A 1 87 ? -7.138 11.482 13.093 1.00 61.88 87 GLN A CA 1
ATOM 678 C C . GLN A 1 87 ? -6.172 12.597 12.725 1.00 61.88 87 GLN A C 1
ATOM 680 O O . GLN A 1 87 ? -5.324 12.444 11.850 1.00 61.88 87 GLN A O 1
ATOM 685 N N . VAL A 1 88 ? -6.297 13.739 13.388 1.00 55.78 88 VAL A N 1
ATOM 686 C CA . VAL A 1 88 ? -5.300 14.801 13.272 1.00 55.78 88 VAL A CA 1
ATOM 687 C C . VAL A 1 88 ? -4.172 14.452 14.237 1.00 55.78 88 VAL A C 1
ATOM 689 O O . VAL A 1 88 ? -4.396 14.423 15.446 1.00 55.78 88 VAL A O 1
ATOM 692 N N . LYS A 1 89 ? -2.987 14.133 13.711 1.00 56.28 89 LYS A N 1
ATOM 693 C CA . LYS A 1 89 ? -1.774 13.938 14.513 1.00 56.28 89 LYS A CA 1
ATOM 694 C C . LYS A 1 89 ? -0.890 15.171 14.399 1.00 56.28 89 LYS A C 1
ATOM 696 O O . LYS A 1 89 ? -0.880 15.861 13.381 1.00 56.28 89 LYS A O 1
ATOM 701 N N . GLU A 1 90 ? -0.149 15.442 15.462 1.00 41.84 90 GLU A N 1
ATOM 702 C CA . GLU A 1 90 ? 0.810 16.535 15.523 1.00 41.84 90 GLU A CA 1
ATOM 703 C C . GLU A 1 90 ? 2.198 15.938 15.733 1.00 41.84 90 GLU A C 1
ATOM 705 O O . GLU A 1 90 ? 2.424 15.179 16.674 1.00 41.84 90 GLU A O 1
ATOM 710 N N . ALA A 1 91 ? 3.125 16.229 14.823 1.00 54.34 91 ALA A N 1
ATOM 711 C CA . ALA A 1 91 ? 4.524 15.865 14.993 1.00 54.34 91 ALA A CA 1
ATOM 712 C C . ALA A 1 91 ? 5.395 17.047 14.582 1.00 54.34 91 ALA A C 1
ATOM 714 O O . ALA A 1 91 ? 5.171 17.653 13.536 1.00 54.34 91 ALA A O 1
ATOM 715 N N . LYS A 1 92 ? 6.395 17.364 15.413 1.00 50.38 92 LYS A N 1
ATOM 716 C CA . LYS A 1 92 ? 7.346 18.463 15.175 1.00 50.38 92 LYS A CA 1
ATOM 717 C C . LYS A 1 92 ? 6.662 19.816 14.881 1.00 50.38 92 LYS A C 1
ATOM 719 O O . LYS A 1 92 ? 7.108 20.549 14.007 1.00 50.38 92 LYS A O 1
ATOM 724 N N . GLY A 1 93 ? 5.563 20.121 15.578 1.00 57.25 93 GLY A N 1
ATOM 725 C CA . GLY A 1 93 ? 4.833 21.392 15.449 1.00 57.25 93 GLY A CA 1
ATOM 726 C C . GLY A 1 93 ? 3.942 21.525 14.207 1.00 57.25 93 GLY A C 1
ATOM 727 O O . GLY A 1 93 ? 3.319 22.566 14.021 1.00 57.25 93 GLY A O 1
ATOM 728 N N . PHE A 1 94 ? 3.838 20.488 13.368 1.00 49.09 94 PHE A N 1
ATOM 729 C CA . PHE A 1 94 ? 2.905 20.458 12.243 1.00 49.09 94 PHE A CA 1
ATOM 730 C C . PHE A 1 94 ? 1.742 19.509 12.527 1.00 49.09 94 PHE A C 1
ATOM 732 O O . PHE A 1 94 ? 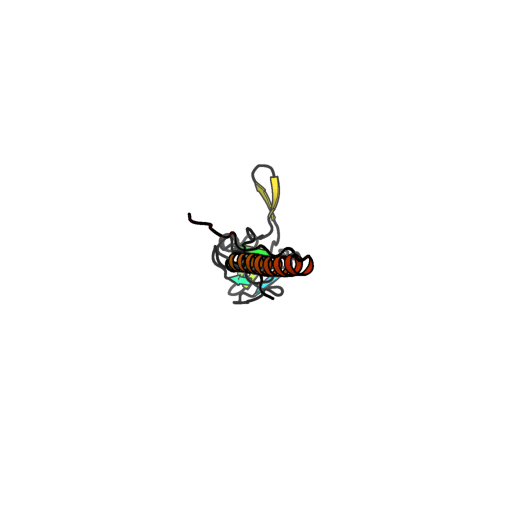1.936 18.324 12.817 1.00 49.09 94 PHE A O 1
ATOM 739 N N . LYS A 1 95 ? 0.518 20.031 12.393 1.00 56.47 95 LYS A N 1
ATOM 740 C CA . LYS A 1 95 ? -0.718 19.244 12.421 1.00 56.47 95 LYS A CA 1
ATOM 741 C C . LYS A 1 95 ? -0.965 18.663 11.035 1.00 56.47 95 LYS A C 1
ATOM 743 O O . LYS A 1 95 ? -1.116 19.408 10.069 1.00 56.47 95 LYS A O 1
ATOM 748 N N . TYR A 1 96 ? -1.035 17.343 10.932 1.00 59.00 96 TYR A N 1
ATOM 749 C CA . TYR A 1 96 ? -1.358 16.652 9.690 1.00 59.00 96 TYR A CA 1
ATOM 750 C C . TYR A 1 96 ? -2.550 15.718 9.883 1.00 59.00 96 TYR A C 1
ATOM 752 O O . TYR A 1 96 ? -2.761 15.131 10.946 1.00 59.00 96 TYR A O 1
ATOM 760 N N . LYS A 1 97 ? -3.362 15.594 8.828 1.00 56.50 97 LYS A N 1
ATOM 761 C CA . LYS A 1 97 ? -4.424 14.588 8.770 1.00 56.50 97 LYS A CA 1
ATOM 762 C C . LYS A 1 97 ? -3.771 13.230 8.545 1.00 56.50 97 LYS A C 1
ATOM 764 O O . LYS A 1 97 ? -3.405 12.896 7.416 1.00 56.50 97 LYS A O 1
ATOM 769 N N . ASP A 1 98 ? -3.630 12.473 9.624 1.00 61.84 98 ASP A N 1
ATOM 770 C CA . ASP A 1 98 ? -3.171 11.095 9.601 1.00 61.84 98 ASP A CA 1
ATOM 771 C C . ASP A 1 98 ? -4.298 10.223 9.045 1.00 61.84 98 ASP A C 1
ATOM 773 O O . ASP A 1 98 ? -5.250 9.812 9.717 1.00 61.84 98 ASP A O 1
ATOM 777 N N . THR A 1 99 ? -4.223 10.070 7.733 1.00 58.47 99 THR A N 1
ATOM 778 C CA . THR A 1 99 ? -4.943 9.063 6.963 1.00 58.47 99 THR A CA 1
ATOM 779 C C . THR A 1 99 ? -4.008 7.871 6.855 1.00 58.47 99 THR A C 1
ATOM 781 O O . THR A 1 99 ? -2.799 8.082 6.831 1.00 58.47 99 THR A O 1
ATOM 784 N N . TYR A 1 100 ? -4.544 6.654 6.753 1.00 61.09 100 TYR A N 1
ATOM 785 C CA . TYR A 1 100 ? -3.802 5.386 6.666 1.00 61.09 100 TYR A CA 1
ATOM 786 C C . TYR A 1 100 ? -2.807 5.279 5.482 1.00 61.09 100 TYR A C 1
ATOM 788 O O . TYR A 1 100 ? -2.486 4.191 5.055 1.00 61.09 100 TYR A O 1
ATOM 796 N N . LYS A 1 101 ? -2.323 6.366 4.884 1.00 60.84 101 LYS A N 1
ATOM 797 C CA . LYS A 1 101 ? -1.526 6.421 3.657 1.00 60.84 101 LYS A CA 1
ATOM 798 C C . LYS A 1 101 ? -0.301 5.504 3.696 1.00 60.84 101 LYS A C 1
ATOM 800 O O . LYS A 1 101 ? 0.505 5.535 4.622 1.00 60.84 101 LYS A O 1
ATOM 805 N N . HIS A 1 102 ? -0.117 4.754 2.617 1.00 59.97 102 HIS A N 1
ATOM 806 C CA . HIS A 1 102 ? 1.082 3.957 2.365 1.00 59.97 102 HIS A CA 1
ATOM 807 C C . HIS A 1 102 ? 2.272 4.819 1.901 1.00 59.97 102 HIS A C 1
ATOM 809 O O . HIS A 1 102 ? 2.106 5.908 1.339 1.00 59.97 102 HIS A O 1
ATOM 815 N N . LYS A 1 103 ? 3.494 4.318 2.110 1.00 52.00 103 LYS A N 1
ATOM 816 C CA . LYS A 1 103 ? 4.741 5.048 1.853 1.00 52.00 103 LYS A CA 1
ATOM 817 C C . LYS A 1 103 ? 5.299 4.734 0.463 1.00 52.00 103 LYS A C 1
ATOM 819 O O . LYS A 1 103 ? 5.734 3.618 0.234 1.00 52.00 103 LYS A O 1
ATOM 824 N N . GLY A 1 104 ? 5.407 5.766 -0.376 1.00 57.91 104 GLY A N 1
ATOM 825 C CA . GLY A 1 104 ? 6.285 5.806 -1.552 1.00 57.91 104 GLY A CA 1
ATOM 826 C C . GLY A 1 104 ? 5.865 4.931 -2.738 1.00 57.91 104 GLY A C 1
ATOM 827 O O . GLY A 1 104 ? 5.447 3.789 -2.589 1.00 57.91 104 GLY A O 1
ATOM 828 N N . ILE A 1 105 ? 6.020 5.483 -3.939 1.00 61.03 105 ILE A N 1
ATOM 829 C CA . ILE A 1 105 ? 5.847 4.749 -5.193 1.00 61.03 105 ILE A CA 1
ATOM 830 C C . ILE A 1 105 ? 7.171 4.049 -5.514 1.00 61.03 105 ILE A C 1
ATOM 832 O O . ILE A 1 105 ? 8.228 4.683 -5.503 1.00 61.03 105 ILE A O 1
ATOM 836 N N . LYS A 1 106 ? 7.120 2.749 -5.796 1.00 66.75 106 LYS A N 1
ATOM 837 C CA . LYS A 1 106 ? 8.249 1.952 -6.277 1.00 66.75 106 LYS A CA 1
ATOM 838 C C . LYS A 1 106 ? 8.090 1.673 -7.762 1.00 66.75 106 LYS A C 1
ATOM 840 O O . LYS A 1 106 ? 6.997 1.384 -8.249 1.00 66.75 106 LYS A O 1
ATOM 845 N N . THR A 1 107 ? 9.197 1.768 -8.481 1.00 59.66 107 THR A N 1
ATOM 846 C CA . THR A 1 107 ? 9.250 1.452 -9.906 1.00 59.66 107 THR A CA 1
ATOM 847 C C . THR A 1 107 ? 9.421 -0.051 -10.080 1.00 59.66 107 THR A C 1
ATOM 849 O O . THR A 1 107 ? 10.224 -0.674 -9.386 1.00 59.66 107 THR A O 1
ATOM 852 N N . ASN A 1 108 ? 8.668 -0.645 -11.001 1.00 69.31 108 ASN A N 1
ATOM 853 C CA . ASN A 1 108 ? 8.826 -2.046 -11.373 1.00 69.31 108 ASN A CA 1
ATOM 854 C C . ASN A 1 108 ? 10.262 -2.278 -11.887 1.00 69.31 108 ASN A C 1
ATOM 856 O O . ASN A 1 108 ? 10.673 -1.558 -12.791 1.00 69.31 108 ASN A O 1
ATOM 860 N N . PRO A 1 109 ? 11.018 -3.276 -11.392 1.00 69.56 109 PRO A N 1
ATOM 861 C CA . PRO A 1 109 ? 12.376 -3.557 -11.870 1.00 69.56 109 PRO A CA 1
ATOM 862 C C . PRO A 1 109 ? 12.490 -3.700 -13.399 1.00 69.56 109 PRO A C 1
ATOM 864 O O . PRO A 1 109 ? 13.494 -3.305 -13.992 1.00 69.56 109 PRO A O 1
ATOM 867 N N . TRP A 1 110 ? 11.435 -4.188 -14.063 1.00 72.81 110 TRP A N 1
ATOM 868 C CA . TRP A 1 110 ? 11.390 -4.337 -15.521 1.00 72.81 110 TRP A CA 1
ATOM 869 C C . TRP A 1 110 ? 11.300 -3.006 -16.286 1.00 72.81 110 TRP A C 1
ATOM 871 O O . TRP A 1 110 ? 11.593 -2.956 -17.480 1.00 72.81 110 TRP A O 1
ATOM 881 N N . SER A 1 111 ? 10.946 -1.901 -15.618 1.00 68.38 111 SER A N 1
ATOM 882 C CA . SER A 1 111 ? 10.934 -0.567 -16.234 1.00 68.38 111 SER A CA 1
ATOM 883 C C . SER A 1 111 ? 12.327 -0.133 -16.683 1.00 68.38 111 SER A C 1
ATOM 885 O O . SER A 1 111 ? 12.459 0.542 -17.700 1.00 68.38 111 SER A O 1
ATOM 887 N N . GLY A 1 112 ? 13.368 -0.529 -15.943 1.00 74.75 112 GLY A N 1
ATOM 888 C CA . GLY A 1 112 ? 14.755 -0.240 -16.302 1.00 74.75 112 GLY A CA 1
ATOM 889 C C . GLY A 1 112 ? 15.149 -0.936 -17.602 1.00 74.75 112 GLY A C 1
ATOM 890 O O . GLY A 1 112 ? 15.627 -0.287 -18.527 1.00 74.75 112 GLY A O 1
ATOM 891 N N . ALA A 1 113 ? 14.864 -2.237 -17.702 1.00 81.81 113 ALA A N 1
ATOM 892 C CA . ALA A 1 113 ? 15.129 -3.021 -18.907 1.00 81.81 113 ALA A CA 1
ATOM 893 C C . ALA A 1 113 ? 14.352 -2.490 -20.124 1.00 81.81 113 ALA A C 1
ATOM 895 O O . ALA A 1 113 ? 14.909 -2.375 -21.214 1.00 81.81 113 ALA A O 1
ATOM 896 N N . TRP A 1 114 ? 13.087 -2.103 -19.931 1.00 81.81 114 TRP A N 1
ATOM 897 C CA . TRP A 1 114 ? 12.250 -1.561 -21.001 1.00 81.81 114 TRP A CA 1
ATOM 898 C C . TRP A 1 114 ? 12.741 -0.208 -21.522 1.00 81.81 114 TRP A C 1
ATOM 900 O O . TRP A 1 114 ? 12.778 0.005 -22.733 1.00 81.81 114 TRP A O 1
ATOM 910 N N . ASN A 1 115 ? 13.181 0.687 -20.633 1.00 82.12 115 ASN A N 1
ATOM 911 C CA . ASN A 1 115 ? 13.778 1.959 -21.043 1.00 82.12 115 ASN A CA 1
ATOM 912 C C . ASN A 1 115 ? 15.047 1.745 -21.875 1.00 82.12 115 ASN A C 1
ATOM 914 O O . ASN A 1 115 ? 15.208 2.378 -22.915 1.00 82.12 115 ASN A O 1
ATOM 918 N N . VAL A 1 116 ? 15.924 0.828 -21.458 1.00 84.75 116 VAL A N 1
ATOM 919 C CA . VAL A 1 116 ? 17.143 0.502 -22.214 1.00 84.75 116 VAL A CA 1
ATOM 920 C C . VAL A 1 116 ? 16.799 -0.077 -23.588 1.00 84.75 116 VAL A C 1
ATOM 922 O O . VAL A 1 116 ? 17.381 0.342 -24.586 1.00 84.75 116 VAL A O 1
ATOM 925 N N . ALA A 1 117 ? 15.816 -0.977 -23.665 1.00 88.12 117 ALA A N 1
ATOM 926 C CA . ALA A 1 117 ? 15.363 -1.548 -24.932 1.00 88.12 117 ALA A CA 1
ATOM 927 C C . ALA A 1 117 ? 14.845 -0.474 -25.906 1.00 88.12 117 ALA A C 1
ATOM 929 O O . ALA A 1 117 ? 15.203 -0.494 -27.083 1.00 88.12 117 ALA A O 1
ATOM 930 N N . TRP A 1 118 ? 14.067 0.501 -25.422 1.00 87.50 118 TRP A N 1
ATOM 931 C CA . TRP A 1 118 ? 13.595 1.620 -26.244 1.00 87.50 118 TRP A CA 1
ATOM 932 C C . TRP A 1 118 ? 14.720 2.521 -26.736 1.00 87.50 118 TRP A C 1
ATOM 934 O O . TRP A 1 118 ? 14.714 2.913 -27.900 1.00 87.50 118 TRP A O 1
ATOM 944 N N . VAL A 1 119 ? 15.694 2.831 -25.881 1.00 89.38 119 VAL A N 1
ATOM 945 C CA . VAL A 1 119 ? 16.852 3.648 -26.271 1.00 89.38 119 VAL A CA 1
ATOM 946 C C . VAL A 1 119 ? 17.673 2.943 -27.351 1.00 89.38 119 VAL A C 1
ATOM 948 O O . VAL A 1 119 ? 18.061 3.579 -28.329 1.00 89.38 119 VAL A O 1
ATOM 951 N N . LEU A 1 120 ? 17.887 1.630 -27.227 1.00 89.56 120 LEU A N 1
ATOM 952 C CA . LEU A 1 120 ? 18.576 0.839 -28.249 1.00 89.56 120 LEU A CA 1
ATOM 953 C C . LEU A 1 120 ? 17.793 0.802 -29.565 1.00 89.56 120 LEU A C 1
ATOM 955 O O . LEU A 1 120 ? 18.372 1.048 -30.621 1.00 89.56 120 LEU A O 1
ATOM 959 N N . ALA A 1 121 ? 16.483 0.554 -29.509 1.00 90.31 121 ALA A N 1
ATOM 960 C CA . ALA A 1 121 ? 15.631 0.547 -30.695 1.00 90.31 121 ALA A CA 1
ATOM 961 C C . ALA A 1 121 ? 15.631 1.911 -31.404 1.00 90.31 121 ALA A C 1
ATOM 963 O O . ALA A 1 121 ? 15.795 1.972 -32.620 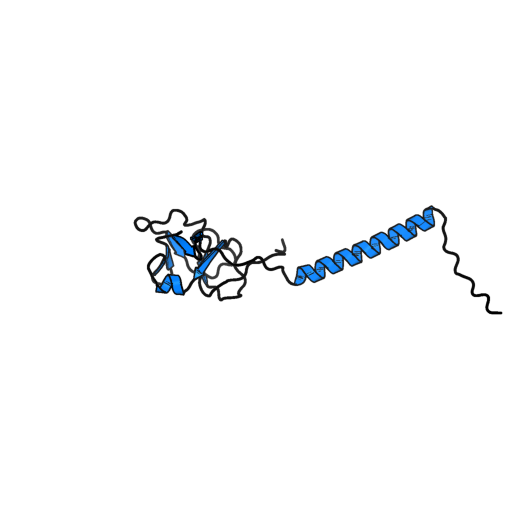1.00 90.31 121 ALA A O 1
ATOM 964 N N . LEU A 1 122 ? 15.526 3.010 -30.650 1.00 91.44 122 LEU A N 1
ATOM 965 C CA . LEU A 1 122 ? 15.628 4.365 -31.193 1.00 91.44 122 LEU A CA 1
ATOM 966 C C . LEU A 1 122 ? 17.001 4.624 -31.815 1.00 91.44 122 LEU A C 1
ATOM 968 O O . LEU A 1 122 ? 17.063 5.172 -32.911 1.00 91.44 122 LEU A O 1
ATOM 972 N N . GLY A 1 123 ? 18.085 4.201 -31.161 1.00 89.75 123 GLY A N 1
ATOM 973 C CA . GLY A 1 123 ? 19.441 4.319 -31.696 1.00 89.75 123 GLY A CA 1
ATOM 974 C C . GLY A 1 123 ? 19.610 3.594 -33.033 1.00 89.75 123 GLY A C 1
ATOM 975 O O . GLY A 1 123 ? 20.163 4.163 -33.970 1.00 89.75 123 GLY A O 1
ATOM 976 N N . VAL A 1 124 ? 19.069 2.380 -33.156 1.00 89.00 124 VAL A N 1
ATOM 977 C CA . VAL A 1 124 ? 19.096 1.605 -34.407 1.00 89.00 124 VAL A CA 1
ATOM 978 C C . VAL A 1 124 ? 18.250 2.273 -35.492 1.00 89.00 124 VAL A C 1
ATOM 980 O O . VAL A 1 124 ? 18.724 2.450 -36.613 1.00 89.00 124 VAL A O 1
ATOM 983 N N . CYS A 1 125 ? 17.028 2.705 -35.171 1.00 87.69 125 CYS A N 1
ATOM 984 C CA . CYS A 1 125 ? 16.164 3.407 -36.122 1.00 87.69 125 CYS A CA 1
ATOM 985 C C . CYS A 1 125 ? 16.799 4.711 -36.622 1.00 87.69 125 CYS A C 1
ATOM 987 O O . CYS A 1 125 ? 16.753 5.002 -37.817 1.00 87.69 125 CYS A O 1
ATOM 989 N N . LEU A 1 126 ? 17.412 5.488 -35.726 1.00 88.75 126 LEU A N 1
ATOM 990 C CA . LEU A 1 126 ? 18.129 6.713 -36.078 1.00 88.75 126 LEU A CA 1
ATOM 991 C C . LEU A 1 126 ? 19.390 6.421 -36.897 1.00 88.75 126 LEU A C 1
ATOM 993 O O . LEU A 1 126 ? 19.664 7.161 -37.834 1.00 88.75 126 LEU A O 1
ATOM 997 N N . GLY A 1 127 ? 20.110 5.335 -36.604 1.00 84.06 127 GLY A N 1
ATOM 998 C CA . GLY A 1 127 ? 21.257 4.881 -37.392 1.00 84.06 127 GLY A CA 1
ATOM 999 C C . GLY A 1 127 ? 20.877 4.548 -38.834 1.00 84.06 127 GLY A C 1
ATOM 1000 O O . GLY A 1 127 ? 21.462 5.104 -39.759 1.00 84.06 127 GLY A O 1
ATOM 1001 N N . TYR A 1 128 ? 19.836 3.734 -39.034 1.00 83.38 128 TYR A N 1
ATOM 1002 C CA . TYR A 1 128 ? 19.325 3.424 -40.375 1.00 83.38 128 TYR A CA 1
ATOM 1003 C C . TYR A 1 128 ? 18.749 4.645 -41.088 1.00 83.38 128 TYR A C 1
ATOM 1005 O O . TYR A 1 128 ? 18.891 4.781 -42.301 1.00 83.38 128 TYR A O 1
ATOM 1013 N N . SER A 1 129 ? 18.121 5.556 -40.344 1.00 84.75 129 SER A N 1
ATOM 1014 C CA . SER A 1 129 ? 17.626 6.810 -40.914 1.00 84.75 129 SER A CA 1
ATOM 1015 C C . SER A 1 129 ? 18.784 7.695 -41.367 1.00 84.75 129 SER A C 1
ATOM 1017 O O . SER A 1 129 ? 18.710 8.264 -42.447 1.00 84.75 129 SER A O 1
ATOM 1019 N N . ALA A 1 130 ? 19.863 7.783 -40.583 1.00 80.88 130 ALA A N 1
ATOM 1020 C CA . ALA A 1 130 ? 21.069 8.520 -40.942 1.00 80.88 130 ALA A CA 1
ATOM 1021 C C . ALA A 1 130 ? 21.767 7.902 -42.159 1.00 80.88 130 ALA A C 1
ATOM 1023 O O . ALA A 1 130 ? 22.135 8.638 -43.068 1.00 80.88 130 ALA A O 1
ATOM 1024 N N . GLU A 1 131 ? 21.882 6.573 -42.219 1.00 75.88 131 GLU A N 1
ATOM 1025 C CA . GLU A 1 131 ? 22.430 5.856 -43.375 1.00 75.88 131 GLU A CA 1
ATOM 1026 C C . GLU A 1 131 ? 21.601 6.128 -44.640 1.00 75.88 131 GLU A C 1
ATOM 1028 O O . GLU A 1 131 ? 22.142 6.585 -45.649 1.00 75.88 131 GLU A O 1
ATOM 1033 N N . GLY A 1 132 ? 20.275 5.977 -44.556 1.00 73.88 132 GLY A N 1
ATOM 1034 C CA . GLY A 1 132 ? 19.362 6.294 -45.654 1.00 73.88 132 GLY A CA 1
ATOM 1035 C C . GLY A 1 132 ? 19.412 7.766 -46.073 1.00 73.88 132 GLY A C 1
ATOM 1036 O O . GLY A 1 132 ? 19.367 8.070 -47.263 1.00 73.88 132 GLY A O 1
ATOM 1037 N N . PHE A 1 133 ? 19.572 8.691 -45.122 1.00 75.00 133 PHE A N 1
ATOM 1038 C CA . PHE A 1 133 ? 19.752 10.112 -45.419 1.00 75.00 133 PHE A CA 1
ATOM 1039 C C . PHE A 1 133 ? 21.083 10.347 -46.146 1.00 75.00 133 PHE A C 1
ATOM 1041 O O . PHE A 1 133 ? 21.110 10.997 -47.185 1.00 75.00 133 PHE A O 1
ATOM 1048 N N . THR A 1 134 ? 22.192 9.778 -45.670 1.00 70.38 134 THR A N 1
ATOM 1049 C CA . THR A 1 134 ? 23.500 9.935 -46.325 1.00 70.38 134 THR A CA 1
ATOM 1050 C C . THR A 1 134 ? 23.542 9.346 -47.737 1.00 70.38 134 THR A C 1
ATOM 1052 O O . THR A 1 134 ? 24.171 9.946 -48.610 1.00 70.38 134 THR A O 1
ATOM 1055 N N . ASP A 1 135 ? 22.831 8.243 -47.996 1.00 67.31 135 ASP A N 1
ATOM 1056 C CA . ASP A 1 135 ? 22.724 7.653 -49.336 1.00 67.31 135 ASP A CA 1
ATOM 1057 C C . ASP A 1 135 ? 21.842 8.509 -50.266 1.00 67.31 135 ASP A C 1
ATOM 1059 O O . ASP A 1 135 ? 22.215 8.755 -51.413 1.00 67.31 135 ASP A O 1
ATOM 1063 N N . LEU A 1 136 ? 20.742 9.082 -49.753 1.00 71.62 136 LEU A N 1
ATOM 1064 C CA . LEU A 1 136 ? 19.885 10.020 -50.496 1.00 71.62 136 LEU A CA 1
ATOM 1065 C C . LEU A 1 136 ? 20.641 11.289 -50.931 1.00 71.62 136 LEU A C 1
ATOM 1067 O O . LEU A 1 136 ? 20.428 11.789 -52.034 1.00 71.62 136 LEU A O 1
ATOM 1071 N N . PHE A 1 137 ? 21.541 11.801 -50.086 1.00 73.94 137 PHE A N 1
ATOM 1072 C CA . PHE A 1 137 ? 22.379 12.969 -50.391 1.00 73.94 137 PHE A CA 1
ATOM 1073 C C . PHE A 1 137 ? 23.681 12.619 -51.133 1.00 73.94 137 PHE A C 1
ATOM 1075 O O . PHE A 1 137 ? 24.508 13.501 -51.367 1.00 73.94 137 PHE A O 1
ATOM 1082 N N . GLY A 1 138 ? 23.889 11.353 -51.516 1.00 65.06 138 GLY A N 1
ATOM 1083 C CA . GLY A 1 138 ? 25.075 10.913 -52.260 1.00 65.06 138 GLY A CA 1
ATOM 1084 C C . GLY A 1 138 ? 26.391 11.030 -51.480 1.00 65.06 138 GLY A C 1
ATOM 1085 O O . GLY A 1 138 ? 27.471 10.922 -52.064 1.00 65.06 138 GLY A O 1
ATOM 1086 N N . LEU A 1 139 ? 26.323 11.227 -50.160 1.00 61.81 139 LEU A N 1
ATOM 1087 C CA . LEU A 1 139 ? 27.465 11.325 -49.255 1.00 61.81 139 LEU A CA 1
ATOM 1088 C C . LEU A 1 139 ? 27.933 9.917 -48.877 1.00 61.81 139 LEU A C 1
ATOM 1090 O O . LEU A 1 139 ? 27.861 9.496 -47.725 1.00 61.81 139 LEU A O 1
ATOM 1094 N N . LYS A 1 140 ? 28.420 9.158 -49.861 1.00 58.19 140 LYS A N 1
ATOM 1095 C CA . LYS A 1 140 ? 29.055 7.869 -49.582 1.00 58.19 140 LYS A CA 1
ATOM 1096 C C . LYS A 1 140 ? 30.391 8.126 -48.898 1.00 58.19 140 LYS A C 1
ATOM 1098 O O . LYS A 1 140 ? 31.310 8.667 -49.514 1.00 58.19 140 LYS A O 1
ATOM 1103 N N . LEU A 1 141 ? 30.510 7.706 -47.638 1.00 57.38 141 LEU A N 1
ATOM 1104 C CA . LEU A 1 141 ? 31.798 7.553 -46.966 1.00 57.38 141 LEU A CA 1
ATOM 1105 C C . LEU A 1 141 ? 32.641 6.570 -47.790 1.00 57.38 141 LEU A C 1
ATOM 1107 O O . LEU A 1 141 ? 32.507 5.352 -47.670 1.00 57.38 141 LEU A O 1
ATOM 1111 N N . LYS A 1 142 ? 33.492 7.096 -48.677 1.00 56.91 142 LYS A N 1
ATOM 1112 C CA . LYS A 1 142 ? 34.530 6.294 -49.320 1.00 56.91 142 LYS A CA 1
ATOM 1113 C C . LYS A 1 142 ? 35.442 5.780 -48.212 1.00 56.91 142 LYS A C 1
ATOM 1115 O O . LYS A 1 142 ? 35.915 6.554 -47.382 1.00 56.91 142 LYS A O 1
ATOM 1120 N N . LYS A 1 143 ? 35.645 4.463 -48.191 1.00 56.47 143 LYS A N 1
ATOM 1121 C CA . LYS A 1 143 ? 36.594 3.786 -47.306 1.00 56.47 143 LYS A CA 1
ATOM 1122 C C . LYS A 1 143 ? 37.921 4.548 -47.374 1.00 56.47 143 LYS A C 1
ATOM 1124 O O . LYS A 1 143 ? 38.405 4.797 -48.474 1.00 56.47 143 LYS A O 1
ATOM 1129 N N . ILE A 1 144 ? 38.473 4.948 -46.229 1.00 60.12 144 ILE A N 1
ATOM 1130 C CA . ILE A 1 144 ? 39.805 5.558 -46.187 1.00 60.12 144 ILE A CA 1
ATOM 1131 C C . ILE A 1 144 ? 40.772 4.503 -46.732 1.00 60.12 144 ILE A C 1
ATOM 1133 O O . ILE A 1 144 ? 41.001 3.475 -46.088 1.00 60.12 144 ILE A O 1
ATOM 1137 N N . GLU A 1 145 ? 41.274 4.717 -47.947 1.00 57.12 145 GLU A N 1
ATOM 1138 C CA . GLU A 1 145 ? 42.333 3.900 -48.525 1.00 57.12 145 GLU A CA 1
ATOM 1139 C C . GLU A 1 145 ? 43.577 4.098 -47.657 1.00 57.12 145 GLU A C 1
ATOM 1141 O O . GLU A 1 145 ? 44.165 5.178 -47.622 1.00 57.12 145 GLU A O 1
ATOM 1146 N N . HIS A 1 146 ? 43.954 3.068 -46.900 1.00 54.72 146 HIS A N 1
ATOM 1147 C CA . HIS A 1 146 ? 45.274 3.029 -46.288 1.00 54.72 146 HIS A CA 1
ATOM 1148 C C . HIS A 1 146 ? 46.283 2.799 -47.413 1.00 54.72 146 HIS A C 1
ATOM 1150 O O . HIS A 1 146 ? 46.525 1.660 -47.809 1.00 54.72 146 HIS A O 1
ATOM 1156 N N . TYR A 1 147 ? 46.862 3.880 -47.933 1.00 56.19 147 TYR A N 1
ATOM 1157 C CA . TYR A 1 147 ? 48.088 3.808 -48.721 1.00 56.19 147 TYR A CA 1
ATOM 1158 C C . TYR A 1 147 ? 49.239 3.491 -47.765 1.00 56.19 147 TYR A C 1
ATOM 1160 O O . TYR A 1 147 ? 49.913 4.383 -47.258 1.00 56.19 147 TYR A O 1
ATOM 1168 N N . GLY A 1 148 ? 49.411 2.203 -47.466 1.00 51.84 148 GLY A N 1
ATOM 1169 C CA . GLY A 1 148 ? 50.660 1.689 -46.924 1.00 51.84 148 GLY A CA 1
ATOM 1170 C C . GLY A 1 148 ? 51.698 1.676 -48.041 1.00 51.84 148 GLY A C 1
ATOM 1171 O O . GLY A 1 148 ? 51.686 0.766 -48.868 1.00 51.84 148 GLY A O 1
ATOM 1172 N N . HIS A 1 149 ? 52.541 2.705 -48.066 1.00 44.31 149 HIS A N 1
ATOM 1173 C CA . HIS A 1 149 ? 53.871 2.676 -48.668 1.00 44.31 149 HIS A CA 1
ATOM 1174 C C . HIS A 1 149 ? 54.907 2.597 -47.550 1.00 44.31 149 HIS A C 1
ATOM 1176 O O . HIS A 1 149 ? 54.690 3.266 -46.513 1.00 44.31 149 HIS A O 1
#

Foldseek 3Di:
DDDQKWFFAQAWAKFAQLVQCVVAAQVRWQKAAEDCDLAHDHRHIYGHHGGDTHHHNTFFGDHPVNQVVVPAWHDDPRIIIGHHQWDFDDDPRDTDTDGRGGDDMDGDPCVVVVVVVVVVVVVVVVVVVVVVVCVVVVVDPDDPPPPDD

pLDDT: mean 74.46, std 11.61, range [41.84, 91.44]

Secondary structure (DSSP, 8-state):
---SEEEB-SSSEEEE-TTTTTT--SSS-EEEEE---SB--SSEEEEE-TTPBPPBT--EEEEHHHHHH-SSEEEETTEEEES-S-EEEEETTEEEEE--PPP-EEE-THHHHHHHHHHHHHHHHHHHHHHHHHHHTT-----------